Protein AF-A0AA35T9H1-F1 (afdb_monomer_lite)

Radius of gyration: 19.22 Å; chains: 1; bounding box: 51×30×56 Å

InterPro domains:
  IPR004808 AP endonuclease 1 [PTHR22748] (5-158)
  IPR036691 Endonuclease/exonuclease/phosphatase superfamily [G3DSA:3.60.10.10] (2-160)
  IPR036691 Endonuclease/exonuclease/phosphatase superfamily [SSF56219] (4-158)

Structure (mmCIF, N/CA/C/O backbone):
data_AF-A0AA35T9H1-F1
#
_entry.id   AF-A0AA35T9H1-F1
#
loop_
_atom_site.group_PDB
_atom_site.id
_atom_site.type_symbol
_atom_site.label_atom_id
_atom_site.label_alt_id
_atom_site.label_comp_id
_atom_site.label_asym_id
_atom_site.label_entity_id
_atom_site.label_seq_id
_atom_site.pdbx_PDB_ins_code
_atom_site.Cartn_x
_atom_site.Cartn_y
_atom_site.Cartn_z
_atom_site.occupancy
_atom_site.B_iso_or_equiv
_atom_site.auth_seq_id
_atom_site.auth_comp_id
_atom_site.auth_asym_id
_atom_site.auth_atom_id
_atom_site.pdbx_PDB_model_num
ATOM 1 N N . MET A 1 1 ? -17.025 11.613 -23.859 1.00 37.53 1 MET A N 1
ATOM 2 C CA . MET A 1 1 ? -15.976 10.574 -23.811 1.00 37.53 1 MET A CA 1
ATOM 3 C C . MET A 1 1 ? -15.426 10.586 -22.388 1.00 37.53 1 MET A C 1
ATOM 5 O O . MET A 1 1 ? -14.818 11.578 -22.019 1.00 37.53 1 MET A O 1
ATOM 9 N N . LEU A 1 2 ? -15.772 9.606 -21.542 1.00 38.75 2 LEU A N 1
ATOM 10 C CA . LEU A 1 2 ? -15.294 9.541 -20.150 1.00 38.75 2 LEU A CA 1
ATOM 11 C C . LEU A 1 2 ? -13.830 9.084 -20.163 1.00 38.75 2 LEU A C 1
ATOM 13 O O . LEU A 1 2 ? -13.561 7.889 -20.129 1.00 38.75 2 LEU A O 1
ATOM 17 N N . ALA A 1 3 ? -12.892 10.017 -20.285 1.00 42.31 3 ALA A N 1
ATOM 18 C CA . ALA A 1 3 ? -11.481 9.712 -20.091 1.00 42.31 3 ALA A CA 1
ATOM 19 C C . ALA A 1 3 ? -11.173 9.796 -18.587 1.00 42.31 3 ALA A C 1
ATOM 21 O O . ALA A 1 3 ? -10.919 10.876 -18.063 1.00 42.31 3 ALA A O 1
ATOM 22 N N . PHE A 1 4 ? -11.265 8.663 -17.887 1.00 52.50 4 PHE A N 1
ATOM 23 C CA . PHE A 1 4 ? -10.570 8.477 -16.615 1.00 52.50 4 PHE A CA 1
ATOM 24 C C . PHE A 1 4 ? -9.161 7.973 -16.932 1.00 52.50 4 PHE A C 1
ATOM 26 O O . PHE A 1 4 ? -8.999 6.846 -17.385 1.00 52.50 4 PHE A O 1
ATOM 33 N N . ASP A 1 5 ? -8.149 8.788 -16.683 1.00 68.62 5 ASP A N 1
ATOM 34 C CA . ASP A 1 5 ? -6.765 8.350 -16.494 1.00 68.62 5 ASP A CA 1
ATOM 35 C C . ASP A 1 5 ? -6.144 9.275 -15.419 1.00 68.62 5 ASP A C 1
ATOM 37 O O . ASP A 1 5 ? -6.761 10.258 -15.016 1.00 68.62 5 ASP A O 1
ATOM 41 N N . ARG A 1 6 ? -5.017 9.015 -14.758 1.00 65.12 6 ARG A N 1
ATOM 42 C CA . ARG A 1 6 ? -3.874 8.127 -14.971 1.00 65.12 6 ARG A CA 1
ATOM 43 C C . ARG A 1 6 ? -3.887 7.082 -13.863 1.00 65.12 6 ARG A C 1
ATOM 45 O O . ARG A 1 6 ? -3.781 7.428 -12.702 1.00 65.12 6 ARG A O 1
ATOM 52 N N . GLU A 1 7 ? -4.118 5.825 -14.214 1.00 74.75 7 GLU A N 1
ATOM 53 C CA . GLU A 1 7 ? -4.825 4.909 -13.315 1.00 74.75 7 GLU A CA 1
ATOM 54 C C . GLU A 1 7 ? -4.085 4.508 -12.032 1.00 74.75 7 GLU A C 1
ATOM 56 O O . GLU A 1 7 ? -3.171 3.690 -12.055 1.00 74.75 7 GLU A O 1
ATOM 61 N N . GLY A 1 8 ? -4.589 5.030 -10.913 1.00 84.19 8 GLY A N 1
ATOM 62 C CA . GLY A 1 8 ? -4.627 4.375 -9.611 1.00 84.19 8 GLY A CA 1
ATOM 63 C C . GLY A 1 8 ? -6.081 4.309 -9.135 1.00 84.19 8 GLY A C 1
ATOM 64 O O . GLY A 1 8 ? -6.902 5.141 -9.526 1.00 84.19 8 GLY A O 1
ATOM 65 N N . ARG A 1 9 ? -6.437 3.316 -8.320 1.00 92.88 9 ARG A N 1
ATOM 66 C CA . ARG A 1 9 ? -7.802 3.118 -7.806 1.00 92.88 9 ARG A CA 1
ATOM 67 C C . ARG A 1 9 ? -7.766 2.880 -6.307 1.00 92.88 9 ARG A C 1
ATOM 69 O O . ARG A 1 9 ? -6.852 2.236 -5.805 1.00 92.88 9 ARG A O 1
ATOM 76 N N . ALA A 1 10 ? -8.782 3.369 -5.611 1.00 95.12 10 ALA A N 1
ATOM 77 C CA . ALA A 1 10 ? -9.003 3.063 -4.209 1.00 95.12 10 ALA A CA 1
ATOM 78 C C . ALA A 1 10 ? -10.498 2.855 -3.961 1.00 95.12 10 ALA A C 1
ATOM 80 O O . ALA A 1 10 ? -11.321 3.671 -4.380 1.00 95.12 10 ALA A O 1
ATOM 81 N N . VAL A 1 11 ? -10.842 1.774 -3.267 1.00 97.38 11 VAL A N 1
ATOM 82 C CA . VAL A 1 11 ? -12.182 1.523 -2.733 1.00 97.38 11 VAL A CA 1
ATOM 83 C C . VAL A 1 11 ? -12.062 1.453 -1.221 1.00 97.38 11 VAL A C 1
ATOM 85 O O . VAL A 1 11 ? -11.294 0.654 -0.691 1.00 97.38 11 VAL A O 1
ATOM 88 N N . VAL A 1 12 ? -12.818 2.299 -0.527 1.00 97.50 12 VAL A N 1
ATOM 89 C CA . VAL A 1 12 ? -12.818 2.373 0.935 1.00 97.50 12 VAL A CA 1
ATOM 90 C C . VAL A 1 12 ? -14.132 1.809 1.445 1.00 97.50 12 VAL A C 1
ATOM 92 O O . VAL A 1 12 ? -15.201 2.271 1.048 1.00 97.50 12 VAL A O 1
ATOM 95 N N . THR A 1 13 ? -14.053 0.825 2.334 1.00 97.62 13 THR A N 1
ATOM 96 C CA . THR A 1 13 ? -15.221 0.245 3.004 1.00 97.62 13 THR A CA 1
ATOM 97 C C . THR A 1 13 ? -15.043 0.308 4.511 1.00 97.62 13 THR A C 1
ATOM 99 O O . THR A 1 13 ? -13.932 0.170 5.017 1.00 97.62 13 THR A O 1
ATOM 102 N N . GLU A 1 14 ? -16.136 0.547 5.225 1.00 97.06 14 GLU A N 1
ATOM 103 C CA . GLU A 1 14 ? -16.146 0.718 6.675 1.00 97.06 14 GLU A CA 1
ATOM 104 C C . GLU A 1 14 ? -17.026 -0.353 7.312 1.00 97.06 14 GLU A C 1
ATOM 106 O O . GLU A 1 14 ? -18.167 -0.558 6.896 1.00 97.06 14 GLU A O 1
ATOM 111 N N . HIS A 1 15 ? -16.487 -1.030 8.322 1.00 94.69 15 HIS A N 1
ATOM 112 C CA . HIS A 1 15 ? -17.091 -2.196 8.951 1.00 94.69 15 HIS A CA 1
ATOM 113 C C . HIS A 1 15 ? -17.126 -1.997 10.461 1.00 94.69 15 HIS A C 1
ATOM 115 O O . HIS A 1 15 ? -16.105 -1.709 11.085 1.00 94.69 15 HIS A O 1
ATOM 121 N N . LYS A 1 16 ? -18.304 -2.160 11.067 1.00 92.19 16 LYS A N 1
ATOM 122 C CA . LYS A 1 16 ? -18.445 -2.159 12.526 1.00 92.19 16 LYS A CA 1
ATOM 123 C C . LYS A 1 16 ? -18.188 -3.566 13.043 1.00 92.19 16 LYS A C 1
ATOM 125 O O . LYS A 1 16 ? -18.950 -4.484 12.746 1.00 92.19 16 LYS A O 1
ATOM 130 N N . CYS A 1 17 ? -17.135 -3.726 13.827 1.00 83.56 17 CYS A N 1
ATOM 131 C CA . CYS A 1 17 ? -16.781 -4.983 14.459 1.00 83.56 17 CYS A CA 1
ATOM 132 C C . CYS A 1 17 ? -17.235 -4.947 15.921 1.00 83.56 17 CYS A C 1
ATOM 134 O O . CYS A 1 17 ? -16.713 -4.185 16.736 1.00 83.56 17 CYS A O 1
ATOM 136 N N . GLY A 1 18 ? -18.224 -5.775 16.257 1.00 74.06 18 GLY A N 1
ATOM 137 C CA . GLY A 1 18 ? -18.542 -6.071 17.652 1.00 74.06 18 GLY A CA 1
ATOM 138 C C . GLY A 1 18 ? -17.509 -7.037 18.229 1.00 74.06 18 GLY A C 1
ATOM 139 O O . GLY A 1 18 ? -17.097 -7.979 17.549 1.00 74.06 18 GLY A O 1
ATOM 140 N N . VAL A 1 19 ? -17.098 -6.830 19.480 1.00 58.78 19 VAL A N 1
ATOM 141 C CA . VAL A 1 19 ? -16.348 -7.851 20.218 1.00 58.78 19 VAL A CA 1
ATOM 142 C C . VAL A 1 19 ? -17.331 -8.976 20.529 1.00 58.78 19 VAL A C 1
ATOM 144 O O . VAL A 1 19 ? -18.327 -8.773 21.223 1.00 58.78 19 VAL A O 1
ATOM 147 N N . ARG A 1 20 ? -17.100 -10.170 19.976 1.00 51.50 20 ARG A N 1
ATOM 148 C CA . ARG A 1 20 ? -17.900 -11.357 20.297 1.00 51.50 20 ARG A CA 1
ATOM 149 C C . ARG A 1 20 ? -17.480 -11.836 21.693 1.00 51.50 20 ARG A C 1
ATOM 151 O O . ARG A 1 20 ? -16.649 -12.728 21.805 1.00 51.50 20 ARG A O 1
ATOM 158 N N . GLY A 1 21 ? -17.992 -11.175 22.730 1.00 52.50 21 GLY A N 1
ATOM 159 C CA . GLY A 1 21 ? -17.625 -11.423 24.128 1.00 52.50 21 GLY A CA 1
ATOM 160 C C . GLY A 1 21 ? -18.477 -10.685 25.164 1.00 52.50 21 GLY A C 1
ATOM 161 O O . GLY A 1 21 ? -18.758 -11.266 26.203 1.00 52.50 21 GLY A O 1
ATOM 162 N N . ASP A 1 22 ? -18.992 -9.489 24.863 1.00 49.72 22 ASP A N 1
ATOM 163 C CA . ASP A 1 22 ? -19.727 -8.684 25.857 1.00 49.72 22 ASP A CA 1
ATOM 164 C C . ASP A 1 22 ? -21.247 -8.911 25.793 1.00 49.72 22 ASP A C 1
ATOM 166 O O . ASP A 1 22 ? -22.041 -7.972 25.764 1.00 49.72 22 ASP A O 1
ATOM 170 N N . VAL A 1 23 ? -21.677 -10.176 25.750 1.00 49.50 23 VAL A N 1
ATOM 171 C CA . VAL A 1 23 ? -23.036 -10.507 26.199 1.00 49.50 23 VAL A CA 1
ATOM 172 C C . VAL A 1 23 ? -22.930 -10.754 27.698 1.00 49.50 23 VAL A C 1
ATOM 174 O O . VAL A 1 23 ? -22.905 -11.896 28.148 1.00 49.50 23 VAL A O 1
ATOM 177 N N . GLU A 1 24 ? -22.812 -9.678 28.477 1.00 47.09 24 GLU A N 1
ATOM 178 C CA . GLU A 1 24 ? -23.203 -9.761 29.880 1.00 47.09 24 GLU A CA 1
ATOM 179 C C . GLU A 1 24 ? -24.712 -10.029 29.899 1.00 47.09 24 GLU A C 1
ATOM 181 O O . GLU A 1 24 ? -25.520 -9.231 29.409 1.00 47.09 24 GLU A O 1
ATOM 186 N N . GLU A 1 25 ? -25.099 -11.195 30.419 1.00 45.81 25 GLU A N 1
ATOM 187 C CA . GLU A 1 25 ? -26.482 -11.479 30.782 1.00 45.81 25 GLU A CA 1
ATOM 188 C C . GLU A 1 25 ? -26.932 -10.443 31.824 1.00 45.81 25 GLU A C 1
ATOM 190 O O . GLU A 1 25 ? -26.696 -10.590 33.018 1.00 45.81 25 GLU A O 1
ATOM 195 N N . GLY A 1 26 ? -27.581 -9.372 31.363 1.00 47.28 26 GLY A N 1
ATOM 196 C CA . GLY A 1 26 ? -28.279 -8.422 32.229 1.00 47.28 26 GLY A CA 1
ATOM 197 C C . GLY A 1 26 ? -27.620 -7.053 32.392 1.00 47.28 26 GLY A C 1
ATOM 198 O O . GLY A 1 26 ? -27.411 -6.599 33.510 1.00 47.28 26 GLY A O 1
ATOM 199 N N . GLY A 1 27 ? -27.395 -6.327 31.297 1.00 42.88 27 GLY A N 1
ATOM 200 C CA . GLY A 1 27 ? -27.094 -4.896 31.368 1.00 42.88 27 GLY A CA 1
ATOM 201 C C . GLY A 1 27 ? -27.041 -4.257 29.987 1.00 42.88 27 GLY A C 1
ATOM 202 O O . GLY A 1 27 ? -26.258 -4.672 29.146 1.00 42.88 27 GLY A O 1
ATOM 203 N N . GLY A 1 28 ? -27.879 -3.250 29.727 1.00 39.94 28 GLY A N 1
ATOM 204 C CA . GLY A 1 28 ? -27.973 -2.530 28.447 1.00 39.94 28 GLY A CA 1
ATOM 205 C C . GLY A 1 28 ? -26.774 -1.628 28.124 1.00 39.94 28 GLY A C 1
ATOM 206 O O . GLY A 1 28 ? -26.960 -0.448 27.836 1.00 39.94 28 GLY A O 1
ATOM 207 N N . GLY A 1 29 ? -25.554 -2.158 28.181 1.00 43.94 29 GLY A N 1
ATOM 208 C CA . GLY A 1 29 ? -24.344 -1.490 27.717 1.00 43.94 29 GLY A CA 1
ATOM 209 C C . GLY A 1 29 ? -24.062 -1.840 26.258 1.00 43.94 29 GLY A C 1
ATOM 210 O O . GLY A 1 29 ? -23.764 -2.984 25.937 1.00 43.94 29 GLY A O 1
ATOM 211 N N . MET A 1 30 ? -24.126 -0.856 25.358 1.00 48.97 30 MET A N 1
ATOM 212 C CA . MET A 1 30 ? -23.506 -0.963 24.033 1.00 48.97 30 MET A CA 1
ATOM 213 C C . MET A 1 30 ? -21.991 -1.116 24.230 1.00 48.97 30 MET A C 1
ATOM 215 O O . MET A 1 30 ? -21.285 -0.116 24.349 1.00 48.97 30 MET A O 1
ATOM 219 N N . GLY A 1 31 ? -21.498 -2.358 24.290 1.00 51.41 31 GLY A N 1
ATOM 220 C CA . GLY A 1 31 ? -20.069 -2.659 24.219 1.00 51.41 31 GLY A CA 1
ATOM 221 C C . GLY A 1 31 ? -19.462 -1.921 23.025 1.00 51.41 31 GLY A C 1
ATOM 222 O O . GLY A 1 31 ? -19.983 -2.002 21.908 1.00 51.41 31 GLY A O 1
ATOM 223 N N . GLY A 1 32 ? -18.433 -1.112 23.284 1.00 59.16 32 GLY A N 1
ATOM 224 C CA . GLY A 1 32 ? -17.854 -0.169 22.327 1.00 59.16 32 GLY A CA 1
ATOM 225 C C . GLY A 1 32 ? -17.260 -0.881 21.116 1.00 59.16 32 GLY A C 1
ATOM 226 O O . GLY A 1 32 ? -16.087 -1.242 21.115 1.00 59.16 32 GLY A O 1
ATOM 227 N N . GLY A 1 33 ? -18.075 -1.102 20.084 1.00 69.75 33 GLY A N 1
ATOM 228 C CA . GLY A 1 33 ? -17.632 -1.717 18.838 1.00 69.75 33 GLY A CA 1
ATOM 229 C C . GLY A 1 33 ? -16.510 -0.902 18.198 1.00 69.75 33 GLY A C 1
ATOM 230 O O . GLY A 1 33 ? -16.612 0.321 18.082 1.00 69.75 33 GLY A O 1
ATOM 231 N N . LYS A 1 34 ? -15.447 -1.580 17.761 1.00 85.44 34 LYS A N 1
ATOM 232 C CA . LYS A 1 34 ? -14.391 -0.953 16.964 1.00 85.44 34 LYS A CA 1
ATOM 233 C C . LYS A 1 34 ? -14.843 -0.845 15.513 1.00 85.44 34 LYS A C 1
ATOM 235 O O . LYS A 1 34 ? -15.509 -1.736 14.985 1.00 85.44 34 LYS A O 1
ATOM 240 N N . THR A 1 35 ? -14.444 0.231 14.852 1.00 94.62 35 THR A N 1
ATOM 241 C CA . THR A 1 35 ? -14.661 0.399 13.415 1.00 94.62 35 THR A CA 1
ATOM 242 C C . THR A 1 35 ? -13.375 0.063 12.678 1.00 94.62 35 THR A C 1
ATOM 244 O O . THR A 1 35 ? -12.333 0.653 12.957 1.00 94.62 35 THR A O 1
ATOM 247 N N . VAL A 1 36 ? -13.463 -0.861 11.724 1.00 95.88 36 VAL A N 1
ATOM 248 C CA . VAL A 1 36 ? -12.365 -1.243 10.835 1.00 95.88 36 VAL A CA 1
ATOM 249 C C . VAL A 1 36 ? -12.635 -0.672 9.450 1.00 95.88 36 VAL A C 1
ATOM 251 O O . VAL A 1 36 ? -13.722 -0.844 8.894 1.00 95.88 36 VAL A O 1
ATOM 254 N N . VAL A 1 37 ? -11.646 0.000 8.874 1.00 97.19 37 VAL A N 1
ATOM 255 C CA . VAL A 1 37 ? -11.697 0.528 7.512 1.00 97.19 37 VAL A CA 1
ATOM 256 C C . VAL A 1 37 ? -10.752 -0.266 6.632 1.00 97.19 37 VAL A C 1
ATOM 258 O O . VAL A 1 37 ? -9.556 -0.331 6.899 1.00 97.19 37 VAL A O 1
ATOM 261 N N . VAL A 1 38 ? -11.288 -0.834 5.554 1.00 97.88 38 VAL A N 1
ATOM 262 C CA . VAL A 1 38 ? -10.506 -1.543 4.541 1.00 97.88 38 VAL A CA 1
ATOM 263 C C . VAL A 1 38 ? -10.376 -0.651 3.315 1.00 97.88 38 VAL A C 1
ATOM 265 O O . VAL A 1 38 ? -11.377 -0.293 2.687 1.00 97.88 38 VAL A O 1
ATOM 268 N N . ILE A 1 39 ? -9.138 -0.302 2.979 1.00 97.94 39 ILE A N 1
ATOM 269 C CA . ILE A 1 39 ? -8.767 0.459 1.790 1.00 97.94 39 ILE A CA 1
ATOM 270 C C . ILE A 1 39 ? -8.165 -0.526 0.787 1.00 97.94 39 ILE A C 1
ATOM 272 O O . ILE A 1 39 ? -7.018 -0.943 0.927 1.00 97.94 39 ILE A O 1
ATOM 276 N N . ASN A 1 40 ? -8.946 -0.906 -0.223 1.00 98.19 40 ASN A N 1
ATOM 277 C CA . ASN A 1 40 ? -8.464 -1.720 -1.333 1.00 98.19 40 ASN A CA 1
ATOM 278 C C . ASN A 1 40 ? -7.883 -0.811 -2.417 1.00 98.19 40 ASN A C 1
ATOM 280 O O . ASN A 1 40 ? -8.611 0.023 -2.964 1.00 98.19 40 ASN A O 1
ATOM 284 N N . VAL A 1 41 ? -6.596 -0.960 -2.716 1.00 97.19 41 VAL A N 1
ATOM 285 C CA . VAL A 1 41 ? -5.865 -0.112 -3.655 1.00 97.19 41 VAL A CA 1
ATOM 286 C C . VAL A 1 41 ? -5.370 -0.876 -4.878 1.00 97.19 41 VAL A C 1
ATOM 288 O O . VAL A 1 41 ? -4.969 -2.033 -4.819 1.00 97.19 41 VAL A O 1
ATOM 291 N N . TYR A 1 42 ? -5.343 -0.168 -5.998 1.00 95.56 42 TYR A N 1
ATOM 292 C CA . TYR A 1 42 ? -4.528 -0.493 -7.158 1.00 95.56 42 TYR A CA 1
ATOM 293 C C . TYR A 1 42 ? -3.672 0.738 -7.436 1.00 95.56 42 TYR A C 1
ATOM 295 O O . TYR A 1 42 ? -4.160 1.732 -7.972 1.00 95.56 42 TYR A O 1
ATOM 303 N N . VAL A 1 43 ? -2.430 0.727 -6.963 1.00 94.00 43 VAL A N 1
ATOM 304 C CA . VAL A 1 43 ? -1.498 1.849 -7.098 1.00 94.00 43 VAL A CA 1
ATOM 305 C C . VAL A 1 43 ? -1.007 1.914 -8.547 1.00 94.00 43 VAL A C 1
ATOM 307 O O . VAL A 1 43 ? -0.765 0.866 -9.139 1.00 94.00 43 VAL A O 1
ATOM 310 N N . PRO A 1 44 ? -0.814 3.108 -9.130 1.00 91.88 44 PRO A N 1
ATOM 311 C CA . PRO A 1 44 ? -0.357 3.236 -10.508 1.00 91.88 44 PRO A CA 1
ATOM 312 C C . PRO A 1 44 ? 0.932 2.467 -10.792 1.00 91.88 44 PRO A C 1
ATOM 314 O O . PRO A 1 44 ? 1.930 2.599 -10.080 1.00 91.88 44 PRO A O 1
ATOM 317 N N . MET A 1 45 ? 0.932 1.712 -11.886 1.00 87.25 45 MET A N 1
ATOM 318 C CA . MET A 1 45 ? 2.150 1.124 -12.427 1.00 87.25 45 MET A CA 1
ATOM 319 C C . MET A 1 45 ? 2.968 2.197 -13.163 1.00 87.25 45 MET A C 1
ATOM 321 O O . MET A 1 45 ? 2.431 2.977 -13.964 1.00 87.25 45 MET A O 1
ATOM 325 N N . VAL A 1 46 ? 4.276 2.217 -12.897 1.00 83.69 46 VAL A N 1
ATOM 326 C CA . VAL A 1 46 ? 5.262 2.991 -13.658 1.00 83.69 46 VAL A CA 1
ATOM 327 C C . VAL A 1 46 ? 5.960 2.020 -14.597 1.00 83.69 46 VAL A C 1
ATOM 329 O O . VAL A 1 46 ? 6.620 1.087 -14.147 1.00 83.69 46 VAL A O 1
ATOM 332 N N . ASP A 1 47 ? 5.787 2.239 -15.896 1.00 74.44 47 ASP A N 1
ATOM 333 C CA . ASP A 1 47 ? 6.554 1.538 -16.918 1.00 74.44 47 ASP A CA 1
ATOM 334 C C . ASP A 1 47 ? 7.977 2.109 -16.928 1.00 74.44 47 ASP A C 1
ATOM 336 O O . ASP A 1 47 ? 8.167 3.302 -17.181 1.00 74.44 47 ASP A O 1
ATOM 340 N N . ARG A 1 48 ? 8.963 1.273 -16.590 1.00 66.12 48 ARG A N 1
ATOM 341 C CA . ARG A 1 48 ? 10.377 1.670 -16.528 1.00 66.12 48 ARG A CA 1
ATOM 342 C C . ARG A 1 48 ? 11.020 1.778 -17.910 1.00 66.12 48 ARG A C 1
ATOM 344 O O . ARG A 1 48 ? 11.981 2.528 -18.052 1.00 66.12 48 ARG A O 1
ATOM 351 N N . ASP A 1 49 ? 10.470 1.102 -18.913 1.00 62.09 49 ASP A N 1
ATOM 352 C CA . ASP A 1 49 ? 10.970 1.145 -20.289 1.00 62.09 49 ASP A CA 1
ATOM 353 C C . ASP A 1 49 ? 10.375 2.331 -21.066 1.00 62.09 49 ASP A C 1
ATOM 355 O O . ASP A 1 49 ? 10.912 2.765 -22.085 1.00 62.09 49 ASP A O 1
ATOM 359 N N . ASN A 1 50 ? 9.283 2.908 -20.554 1.00 60.16 50 ASN A N 1
ATOM 360 C CA . ASN A 1 50 ? 8.633 4.096 -21.099 1.00 60.16 50 ASN A CA 1
ATOM 361 C C . ASN A 1 50 ? 8.203 5.057 -19.981 1.00 60.16 50 ASN A C 1
ATOM 363 O O . ASN A 1 50 ? 7.014 5.352 -19.795 1.00 60.16 50 ASN A O 1
ATOM 367 N N . VAL A 1 51 ? 9.189 5.547 -19.220 1.00 61.38 51 VAL A N 1
ATOM 368 C CA . VAL A 1 51 ? 8.958 6.491 -18.121 1.00 61.38 51 VAL A CA 1
ATOM 369 C C . VAL A 1 51 ? 8.473 7.821 -18.687 1.00 61.38 51 VAL A C 1
ATOM 371 O O . VAL A 1 51 ? 9.243 8.720 -19.016 1.00 61.38 51 VAL A O 1
ATOM 374 N N . LYS A 1 52 ? 7.156 7.986 -18.747 1.00 65.06 52 LYS A N 1
ATOM 375 C CA . LYS A 1 52 ? 6.551 9.315 -18.774 1.00 65.06 52 LYS A CA 1
ATOM 376 C C . LYS A 1 52 ? 6.682 9.866 -17.356 1.00 65.06 52 LYS A C 1
ATOM 378 O O . LYS A 1 52 ? 6.031 9.336 -16.459 1.00 65.06 52 LYS A O 1
ATOM 383 N N . GLU A 1 53 ? 7.525 10.878 -17.148 1.00 63.72 53 GLU A N 1
ATOM 384 C CA . GLU A 1 53 ? 7.818 11.517 -15.844 1.00 63.72 53 GLU A CA 1
ATOM 385 C C . GLU A 1 53 ? 6.548 11.788 -15.010 1.00 63.72 53 GLU A C 1
ATOM 387 O O . GLU A 1 53 ? 6.470 11.518 -13.810 1.00 63.72 53 GLU A O 1
ATOM 392 N N . ASP A 1 54 ? 5.488 12.177 -15.706 1.00 79.12 54 ASP A N 1
ATOM 393 C CA . ASP A 1 54 ? 4.119 12.327 -15.232 1.00 79.12 54 ASP A CA 1
ATOM 394 C C . ASP A 1 54 ? 3.540 11.139 -14.430 1.00 79.12 54 ASP A C 1
ATOM 396 O O . ASP A 1 54 ? 2.721 11.342 -13.532 1.00 79.12 54 ASP A O 1
ATOM 400 N N . ARG A 1 55 ? 3.917 9.892 -14.741 1.00 84.12 55 ARG A N 1
ATOM 401 C CA . ARG A 1 55 ? 3.377 8.672 -14.108 1.00 84.12 55 ARG A CA 1
ATOM 402 C C . ARG A 1 55 ? 4.038 8.373 -12.773 1.00 84.12 55 ARG A C 1
ATOM 404 O O . ARG A 1 55 ? 3.333 8.019 -11.830 1.00 84.12 55 ARG A O 1
ATOM 411 N N . LEU A 1 56 ? 5.355 8.551 -12.680 1.00 86.88 56 LEU A N 1
ATOM 412 C CA . LEU A 1 56 ? 6.072 8.409 -11.415 1.00 86.88 56 LEU A CA 1
ATOM 413 C C . LEU A 1 56 ? 5.587 9.469 -10.425 1.00 86.88 56 LEU A C 1
ATOM 415 O O . LEU A 1 56 ? 5.197 9.133 -9.310 1.00 86.88 56 LEU A O 1
ATOM 419 N N . SER A 1 57 ? 5.503 10.725 -10.864 1.00 89.31 57 SER A N 1
ATOM 420 C CA . SER A 1 57 ? 4.963 11.824 -10.058 1.00 89.31 57 SER A CA 1
ATOM 421 C C . SER A 1 57 ? 3.542 11.534 -9.567 1.00 89.31 57 SER A C 1
ATOM 423 O O . SER A 1 57 ? 3.246 11.701 -8.383 1.00 89.31 57 SER A O 1
ATOM 425 N N . TYR A 1 58 ? 2.674 11.015 -10.442 1.00 90.56 58 TYR A N 1
ATOM 426 C CA . TYR A 1 58 ? 1.318 10.623 -10.063 1.00 90.56 58 TYR A CA 1
ATOM 427 C C . TYR A 1 58 ? 1.293 9.478 -9.035 1.00 90.56 58 TYR A C 1
ATOM 429 O O . TYR A 1 58 ? 0.548 9.545 -8.059 1.00 90.56 58 TYR A O 1
ATOM 437 N N . LYS A 1 59 ? 2.140 8.454 -9.191 1.00 92.19 59 LYS A N 1
ATOM 438 C CA . LYS A 1 59 ? 2.262 7.365 -8.212 1.00 92.19 59 LYS A CA 1
ATOM 439 C C . LYS A 1 59 ? 2.744 7.858 -6.847 1.00 92.19 59 LYS A C 1
ATOM 441 O O . LYS A 1 59 ? 2.196 7.463 -5.821 1.00 92.19 59 LYS A O 1
ATOM 446 N N . MET A 1 60 ? 3.741 8.740 -6.823 1.00 92.31 60 MET A N 1
ATOM 447 C CA . MET A 1 60 ? 4.255 9.314 -5.577 1.00 92.31 60 MET A CA 1
ATOM 448 C C . MET A 1 60 ? 3.188 10.146 -4.860 1.00 92.31 60 MET A C 1
ATOM 450 O O . MET A 1 60 ? 3.047 10.042 -3.640 1.00 92.31 60 MET A O 1
ATOM 454 N N . LEU A 1 61 ? 2.386 10.909 -5.613 1.00 92.88 61 LEU A N 1
ATOM 455 C CA . LEU A 1 61 ? 1.224 11.612 -5.074 1.00 92.88 61 LEU A CA 1
ATOM 456 C C . LEU A 1 61 ? 0.183 10.631 -4.515 1.00 92.88 61 LEU A C 1
ATOM 458 O O . LEU A 1 61 ? -0.324 10.851 -3.417 1.00 92.88 61 LEU A O 1
ATOM 462 N N . PHE A 1 62 ? -0.090 9.529 -5.221 1.00 94.06 62 PHE A N 1
ATOM 463 C CA . PHE A 1 62 ? -1.006 8.487 -4.755 1.00 94.06 62 PHE A CA 1
ATOM 464 C C . PHE A 1 62 ? -0.564 7.911 -3.402 1.00 94.06 62 PHE A C 1
ATOM 466 O O . PHE A 1 62 ? -1.378 7.820 -2.485 1.00 94.06 62 PHE A O 1
ATOM 473 N N . TYR A 1 63 ? 0.725 7.590 -3.234 1.00 93.69 63 TYR A N 1
ATOM 474 C CA . TYR A 1 63 ? 1.257 7.149 -1.940 1.00 93.69 63 TYR A CA 1
ATOM 475 C C . TYR A 1 63 ? 1.095 8.198 -0.840 1.00 93.69 63 TYR A C 1
ATOM 477 O O . TYR A 1 63 ? 0.777 7.838 0.290 1.00 93.69 63 TYR A O 1
ATOM 485 N N . SER A 1 64 ? 1.306 9.483 -1.147 1.00 93.12 64 SER A N 1
ATOM 486 C CA . SER A 1 64 ? 1.106 10.556 -0.166 1.00 93.12 64 SER A CA 1
ATOM 487 C C . SER A 1 64 ? -0.343 10.621 0.301 1.00 93.12 64 SER A C 1
ATOM 489 O O . SER A 1 64 ? -0.600 10.552 1.497 1.00 93.12 64 SER A O 1
ATOM 491 N N . VAL A 1 65 ? -1.288 10.659 -0.640 1.00 94.06 65 VAL A N 1
ATOM 492 C CA . VAL A 1 65 ? -2.721 10.733 -0.328 1.00 94.06 65 VAL A CA 1
ATOM 493 C C . VAL A 1 65 ? -3.193 9.490 0.428 1.00 94.06 65 VAL A C 1
ATOM 495 O O . VAL A 1 65 ? -3.999 9.603 1.350 1.00 94.06 65 VAL A O 1
ATOM 498 N N . LEU A 1 66 ? -2.688 8.305 0.071 1.00 94.75 66 LEU A N 1
ATOM 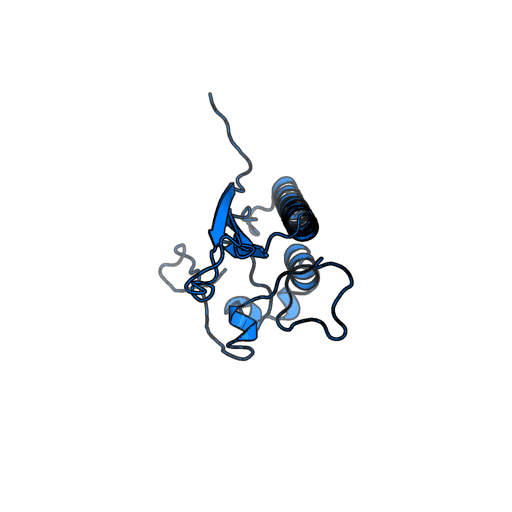499 C CA . LEU A 1 66 ? -2.989 7.066 0.786 1.00 94.75 66 LEU A CA 1
ATOM 500 C C . LEU A 1 66 ? -2.515 7.133 2.244 1.00 94.75 66 LEU A C 1
ATOM 502 O O . LEU A 1 66 ? -3.289 6.808 3.144 1.00 94.75 66 LEU A O 1
ATOM 506 N N . GLN A 1 67 ? -1.281 7.583 2.480 1.00 93.56 67 GLN A N 1
ATOM 507 C CA . GLN A 1 67 ? -0.722 7.734 3.824 1.00 93.56 67 GLN A CA 1
ATOM 508 C C . GLN A 1 67 ? -1.511 8.750 4.655 1.00 93.56 67 GLN A C 1
ATOM 510 O O . GLN A 1 67 ? -1.915 8.436 5.774 1.00 93.56 67 GLN A O 1
ATOM 515 N N . ASP A 1 68 ? -1.807 9.922 4.089 1.00 93.06 68 ASP A N 1
ATOM 516 C CA . ASP A 1 68 ? -2.591 10.965 4.758 1.00 93.06 68 ASP A CA 1
ATOM 517 C C . ASP A 1 68 ? -3.999 10.463 5.108 1.00 93.06 68 ASP A C 1
ATOM 519 O O .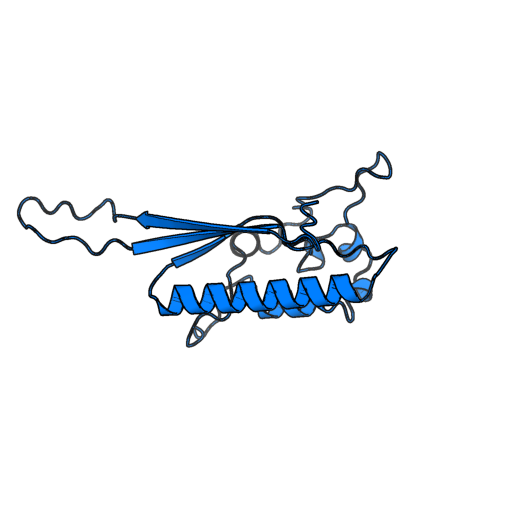 ASP A 1 68 ? -4.529 10.739 6.187 1.00 93.06 68 ASP A O 1
ATOM 523 N N . ARG A 1 69 ? -4.607 9.667 4.217 1.00 95.00 69 ARG A N 1
ATOM 524 C CA . ARG A 1 69 ? -5.918 9.061 4.460 1.00 95.00 69 ARG A CA 1
ATOM 525 C C . ARG A 1 69 ? -5.881 8.037 5.590 1.00 95.00 69 ARG A C 1
ATOM 527 O O . ARG A 1 69 ? -6.821 8.021 6.381 1.00 95.00 69 ARG A O 1
ATOM 534 N N . CYS A 1 70 ? -4.844 7.203 5.663 1.00 94.50 70 CYS A N 1
ATOM 535 C CA . CYS A 1 70 ? -4.675 6.250 6.763 1.00 94.50 70 CYS A CA 1
ATOM 536 C C . CYS A 1 70 ? -4.560 6.997 8.096 1.00 94.50 70 CYS A C 1
ATOM 538 O O . CYS A 1 70 ? -5.385 6.776 8.981 1.00 94.50 70 CYS A O 1
ATOM 540 N N . ALA A 1 71 ? -3.658 7.979 8.174 1.00 92.50 71 ALA A N 1
ATOM 541 C CA . ALA A 1 71 ? -3.452 8.777 9.380 1.00 92.50 71 ALA A CA 1
ATOM 542 C C . ALA A 1 71 ? -4.734 9.500 9.834 1.00 92.50 71 ALA A C 1
ATOM 544 O O . ALA A 1 71 ? -5.054 9.525 11.021 1.00 92.50 71 ALA A O 1
ATOM 545 N N . ALA A 1 72 ? -5.512 10.058 8.900 1.00 93.56 72 ALA A N 1
ATOM 546 C CA . ALA A 1 72 ? -6.776 10.723 9.221 1.00 93.56 72 ALA A CA 1
ATOM 547 C C . ALA A 1 72 ? -7.842 9.758 9.777 1.00 93.56 72 ALA A C 1
ATOM 549 O O . ALA A 1 72 ? -8.635 10.138 10.639 1.00 93.56 72 ALA A O 1
ATOM 550 N N . LEU A 1 73 ? -7.891 8.517 9.284 1.00 93.69 73 LEU A N 1
ATOM 551 C CA . LEU A 1 73 ? -8.823 7.498 9.775 1.00 93.69 73 LEU A CA 1
ATOM 552 C C . LEU A 1 73 ? -8.416 6.981 11.159 1.00 93.69 73 LEU A C 1
ATOM 554 O O . LEU A 1 73 ? -9.280 6.813 12.018 1.00 93.69 73 LEU A O 1
ATOM 558 N N . GLU A 1 74 ? -7.121 6.800 11.396 1.00 91.38 74 GLU A N 1
ATOM 559 C CA . GLU A 1 74 ? -6.587 6.409 12.704 1.00 91.38 74 GLU A CA 1
ATOM 560 C C . GLU A 1 74 ? -6.811 7.495 13.758 1.00 91.38 74 GLU A C 1
ATOM 562 O O . GLU A 1 74 ? -7.277 7.200 14.857 1.00 91.38 74 GLU A O 1
ATOM 567 N N . GLN A 1 75 ? -6.593 8.770 13.413 1.00 91.50 75 GLN A N 1
ATOM 568 C CA . GLN A 1 75 ? -6.935 9.910 14.279 1.00 91.50 75 GLN A CA 1
ATOM 569 C C . GLN A 1 75 ? -8.433 9.969 14.609 1.00 91.50 75 GLN A C 1
ATOM 571 O O . GLN A 1 75 ? -8.816 10.464 15.668 1.00 91.50 75 GLN A O 1
ATOM 576 N N . ALA A 1 76 ? -9.287 9.434 13.733 1.00 92.19 76 ALA A N 1
ATOM 577 C CA . ALA A 1 76 ? -10.718 9.280 13.981 1.00 92.19 76 ALA A CA 1
ATOM 578 C C . ALA A 1 76 ? -11.066 8.035 14.830 1.00 92.19 76 ALA A C 1
ATOM 580 O O . ALA A 1 76 ? -12.243 7.692 14.950 1.00 92.19 76 ALA A O 1
ATOM 581 N N . GLY A 1 77 ? -10.070 7.350 15.404 1.00 90.88 77 GLY A N 1
ATOM 582 C CA . GLY A 1 77 ? -10.243 6.172 16.254 1.00 90.88 77 GLY A CA 1
ATOM 583 C C . GLY A 1 77 ? -10.607 4.896 15.491 1.00 90.88 77 GLY A C 1
ATOM 584 O O . GLY A 1 77 ? -11.178 3.978 16.082 1.00 90.88 77 GLY A O 1
ATOM 585 N N . LYS A 1 78 ? -10.338 4.843 14.180 1.00 92.19 78 LYS A N 1
ATOM 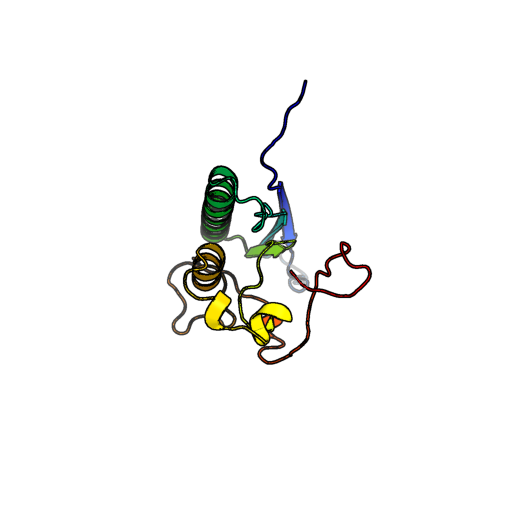586 C CA . LYS A 1 78 ? -10.611 3.672 13.337 1.00 92.19 78 LYS A CA 1
ATOM 587 C C . LYS A 1 78 ? -9.347 2.843 13.151 1.00 92.19 78 LYS A C 1
ATOM 589 O O . LYS A 1 78 ? -8.262 3.387 12.993 1.00 92.19 78 LYS A O 1
ATOM 594 N N . GLU A 1 79 ? -9.511 1.529 13.100 1.00 92.69 79 GLU A N 1
ATOM 595 C CA . GLU A 1 79 ? -8.445 0.611 12.696 1.00 92.69 79 GLU A CA 1
ATOM 596 C C . GLU A 1 79 ? -8.390 0.580 11.163 1.00 92.69 79 GLU A C 1
ATOM 598 O O . GLU A 1 79 ? -9.433 0.446 10.515 1.00 92.69 79 GLU A O 1
ATOM 603 N N . VAL A 1 80 ? -7.206 0.706 10.564 1.00 94.75 80 VAL A N 1
ATOM 604 C CA . VAL A 1 80 ? -7.052 0.795 9.104 1.00 94.75 80 VAL A CA 1
ATOM 605 C C . VAL A 1 80 ? -6.315 -0.424 8.568 1.00 94.75 80 VAL A C 1
ATOM 607 O O . VAL A 1 80 ? -5.247 -0.790 9.046 1.00 94.75 80 VAL A O 1
ATOM 610 N N . ILE A 1 81 ? -6.873 -1.033 7.525 1.00 96.44 81 ILE A N 1
ATOM 611 C CA . ILE A 1 81 ? -6.244 -2.111 6.769 1.00 96.44 81 ILE A CA 1
ATOM 612 C C . ILE A 1 81 ? -6.132 -1.657 5.318 1.00 96.44 81 ILE A C 1
ATOM 614 O O . ILE A 1 81 ? -7.135 -1.337 4.678 1.00 96.44 81 ILE A O 1
ATOM 618 N N . VAL A 1 82 ? -4.915 -1.667 4.783 1.00 97.69 82 VAL A N 1
ATOM 619 C CA . VAL A 1 82 ? -4.668 -1.455 3.354 1.00 97.69 82 VAL A CA 1
ATOM 620 C C . VAL A 1 82 ? -4.404 -2.803 2.699 1.00 97.69 82 VAL A C 1
ATOM 622 O O . VAL A 1 82 ? -3.562 -3.568 3.160 1.00 97.69 82 VAL A O 1
ATOM 625 N N . VAL A 1 83 ? -5.131 -3.090 1.624 1.00 97.81 83 VAL A N 1
ATOM 626 C CA . VAL A 1 83 ? -4.965 -4.300 0.809 1.00 97.81 83 VAL A CA 1
ATOM 627 C C . VAL A 1 83 ? -4.900 -3.934 -0.664 1.00 97.81 83 VAL A C 1
ATOM 629 O O . VAL A 1 83 ? -5.379 -2.876 -1.061 1.00 97.81 83 VAL A O 1
ATOM 632 N N . GLY A 1 84 ? -4.356 -4.830 -1.479 1.00 96.62 84 GLY A N 1
ATOM 633 C CA . GLY A 1 84 ? -4.327 -4.686 -2.930 1.00 96.62 84 GLY A CA 1
ATOM 634 C C . GLY A 1 84 ? -2.911 -4.574 -3.476 1.00 96.62 84 GLY A C 1
ATOM 635 O O . GLY A 1 84 ? -1.957 -5.046 -2.860 1.00 96.62 84 GLY A O 1
ATOM 636 N N . ASP A 1 85 ? -2.788 -3.989 -4.660 1.00 96.25 85 ASP A N 1
ATOM 637 C CA . ASP A 1 85 ? -1.544 -3.964 -5.423 1.00 96.25 85 ASP A CA 1
ATOM 638 C C . ASP A 1 85 ? -0.853 -2.603 -5.282 1.00 96.25 85 ASP A C 1
ATOM 640 O O . ASP A 1 85 ? -1.348 -1.583 -5.768 1.00 96.25 85 ASP A O 1
ATOM 644 N N . LEU A 1 86 ? 0.302 -2.587 -4.609 1.00 94.69 86 LEU A N 1
ATOM 645 C CA . LEU A 1 86 ? 1.137 -1.392 -4.464 1.00 94.69 86 LEU A CA 1
ATOM 646 C C . LEU A 1 86 ? 2.028 -1.133 -5.691 1.00 94.69 86 LEU A C 1
ATOM 648 O O . LEU A 1 86 ? 2.646 -0.074 -5.791 1.00 94.69 86 LEU A O 1
ATOM 652 N N . ASN A 1 87 ? 2.101 -2.071 -6.639 1.00 92.69 87 ASN A N 1
ATOM 653 C CA . ASN A 1 87 ? 2.944 -1.994 -7.829 1.00 92.69 87 ASN A CA 1
ATOM 654 C C . ASN A 1 87 ? 4.422 -1.700 -7.507 1.00 92.69 87 ASN A C 1
ATOM 656 O O . ASN A 1 87 ? 5.099 -0.980 -8.242 1.00 92.69 87 ASN A O 1
ATOM 660 N N . CYS A 1 88 ? 4.931 -2.168 -6.365 1.00 90.69 88 CYS A N 1
ATOM 661 C CA . CYS A 1 88 ? 6.321 -1.966 -5.965 1.00 90.69 88 CYS A CA 1
ATOM 662 C C . CYS A 1 88 ? 6.744 -3.006 -4.922 1.00 90.69 88 CYS A C 1
ATOM 664 O O . CYS A 1 88 ? 6.126 -3.115 -3.865 1.00 90.69 88 CYS A O 1
ATOM 666 N N . ALA A 1 89 ? 7.828 -3.732 -5.198 1.00 90.75 89 ALA A N 1
ATOM 667 C CA . ALA A 1 89 ? 8.497 -4.575 -4.212 1.00 90.75 89 ALA A CA 1
ATOM 668 C C . ALA A 1 89 ? 9.282 -3.702 -3.218 1.00 90.75 89 ALA A C 1
ATOM 670 O O . ALA A 1 89 ? 10.133 -2.907 -3.639 1.00 90.75 89 ALA A O 1
ATOM 671 N N . ARG A 1 90 ? 9.045 -3.860 -1.910 1.00 91.12 90 ARG A N 1
ATOM 672 C CA . ARG A 1 90 ? 9.622 -3.001 -0.859 1.00 91.12 90 ARG A CA 1
ATOM 673 C C . ARG A 1 90 ? 11.077 -3.343 -0.519 1.00 91.12 90 ARG A C 1
ATOM 675 O O . ARG A 1 90 ? 11.892 -2.423 -0.440 1.00 91.12 90 ARG A O 1
ATOM 682 N N . ASP A 1 91 ? 11.426 -4.623 -0.379 1.00 89.38 91 ASP A N 1
ATOM 683 C CA . ASP A 1 91 ? 12.788 -5.089 -0.079 1.00 89.38 91 ASP A CA 1
ATOM 684 C C . ASP A 1 91 ? 13.340 -6.067 -1.112 1.00 89.38 91 ASP A C 1
ATOM 686 O O . ASP A 1 91 ? 12.624 -6.563 -1.975 1.00 89.38 91 ASP A O 1
ATOM 690 N N . ALA A 1 92 ? 14.667 -6.246 -1.141 1.00 89.94 92 ALA A N 1
ATOM 691 C CA . ALA A 1 92 ? 15.323 -7.025 -2.197 1.00 89.94 92 ALA A CA 1
ATOM 692 C C . ALA A 1 92 ? 14.775 -8.458 -2.276 1.00 89.94 92 ALA A C 1
ATOM 694 O O . ALA A 1 92 ? 14.513 -8.950 -3.363 1.00 89.94 92 ALA A O 1
ATOM 695 N N . ILE A 1 93 ? 14.498 -9.050 -1.112 1.00 91.12 93 ILE A N 1
ATOM 696 C CA . ILE A 1 93 ? 13.878 -10.369 -0.947 1.00 91.12 93 ILE A CA 1
ATOM 697 C C . ILE A 1 93 ? 12.472 -10.484 -1.575 1.00 91.12 93 ILE A C 1
ATOM 699 O O . ILE A 1 93 ? 12.010 -11.588 -1.847 1.00 91.12 93 ILE A O 1
ATOM 703 N N . ASP A 1 94 ? 11.794 -9.361 -1.837 1.00 91.94 94 ASP A N 1
ATOM 704 C CA . ASP A 1 94 ? 10.444 -9.323 -2.416 1.00 91.94 94 ASP A CA 1
ATOM 705 C C . ASP A 1 94 ? 10.437 -9.311 -3.955 1.00 91.94 94 ASP A C 1
ATOM 707 O O . ASP A 1 94 ? 9.370 -9.270 -4.563 1.00 91.94 94 ASP A O 1
ATOM 711 N N . SER A 1 95 ? 11.599 -9.322 -4.616 1.00 88.12 95 SER A N 1
ATOM 712 C CA . SER A 1 95 ? 11.684 -9.363 -6.080 1.00 88.12 95 SER A CA 1
ATOM 713 C C . SER A 1 95 ? 12.850 -10.232 -6.530 1.00 88.12 95 SER A C 1
ATOM 715 O O . SER A 1 95 ? 14.003 -9.948 -6.218 1.00 88.12 95 SER A O 1
ATOM 717 N N . ALA A 1 96 ? 12.542 -11.269 -7.314 1.00 83.44 96 ALA A N 1
ATOM 718 C CA . ALA A 1 96 ? 13.544 -12.200 -7.838 1.00 83.44 96 ALA A CA 1
ATOM 719 C C . ALA A 1 96 ? 14.654 -11.482 -8.622 1.00 83.44 96 ALA A C 1
ATOM 721 O O . ALA A 1 96 ? 15.826 -11.792 -8.468 1.00 83.44 96 ALA A O 1
ATOM 722 N N . TYR A 1 97 ? 14.297 -10.472 -9.419 1.00 75.19 97 TYR A N 1
ATOM 723 C CA . TYR A 1 97 ? 15.258 -9.729 -10.234 1.00 75.19 97 TYR A CA 1
ATOM 724 C C . TYR A 1 97 ? 16.169 -8.814 -9.401 1.00 75.19 97 TYR A C 1
ATOM 726 O O . TYR A 1 97 ? 17.369 -8.685 -9.651 1.00 75.19 97 TYR A O 1
ATOM 734 N N . ILE A 1 98 ? 15.592 -8.174 -8.386 1.00 76.44 98 ILE A N 1
ATOM 735 C CA . ILE A 1 98 ? 16.304 -7.246 -7.506 1.00 76.44 98 ILE A CA 1
ATOM 736 C C . ILE A 1 98 ? 17.224 -7.993 -6.545 1.00 76.44 98 ILE A C 1
ATOM 738 O O . ILE A 1 98 ? 18.306 -7.495 -6.238 1.00 76.44 98 ILE A O 1
ATOM 742 N N . GLN A 1 99 ? 16.796 -9.155 -6.052 1.00 74.00 99 GLN A N 1
ATOM 743 C CA . GLN A 1 99 ? 17.603 -9.992 -5.173 1.00 74.00 99 GLN A CA 1
ATOM 744 C C . GLN A 1 99 ? 18.953 -10.326 -5.820 1.00 74.00 99 GLN A C 1
ATOM 746 O O . GLN A 1 99 ? 19.985 -10.226 -5.157 1.00 74.00 99 GLN A O 1
ATOM 751 N N . ASP A 1 100 ? 18.946 -10.600 -7.126 1.00 71.75 100 ASP A N 1
ATOM 752 C CA . ASP A 1 100 ? 20.152 -10.886 -7.906 1.00 71.75 100 ASP A CA 1
ATOM 753 C C . ASP A 1 100 ? 20.905 -9.618 -8.352 1.00 71.75 100 ASP A C 1
ATOM 755 O O . ASP A 1 100 ? 22.082 -9.684 -8.707 1.00 71.75 100 ASP A O 1
ATOM 759 N N . THR A 1 101 ? 20.264 -8.441 -8.287 1.00 73.06 101 THR A N 1
ATOM 760 C CA . THR A 1 101 ? 20.864 -7.156 -8.693 1.00 73.06 101 THR A CA 1
ATOM 761 C C . THR A 1 101 ? 20.571 -6.009 -7.701 1.00 73.06 101 THR A C 1
ATOM 763 O O . THR A 1 101 ? 19.898 -5.031 -8.046 1.00 73.06 101 THR A O 1
ATOM 766 N N . PRO A 1 102 ? 21.093 -6.050 -6.456 1.00 69.44 102 PRO A N 1
ATOM 767 C CA . PRO A 1 102 ? 20.685 -5.122 -5.391 1.00 69.44 102 PRO A CA 1
ATOM 768 C C . PRO A 1 102 ? 21.023 -3.651 -5.663 1.00 69.44 102 PRO A C 1
ATOM 770 O O . PRO A 1 102 ? 20.387 -2.753 -5.113 1.00 69.44 102 PRO A O 1
ATOM 773 N N . THR A 1 103 ? 22.005 -3.376 -6.523 1.00 72.81 103 THR A N 1
ATOM 774 C CA . THR A 1 103 ? 22.376 -2.015 -6.944 1.00 72.81 103 THR A CA 1
ATOM 775 C C . THR A 1 103 ? 21.243 -1.293 -7.671 1.00 72.81 103 THR A C 1
ATOM 777 O O . THR A 1 103 ? 21.161 -0.070 -7.590 1.00 72.81 103 THR A O 1
ATOM 780 N N . LEU A 1 104 ? 20.313 -2.026 -8.296 1.00 69.19 104 LEU A N 1
ATOM 781 C CA . LEU A 1 104 ? 19.124 -1.458 -8.944 1.00 69.19 104 LEU A CA 1
ATOM 782 C C . LEU A 1 104 ? 18.167 -0.778 -7.960 1.00 69.19 104 LEU A C 1
ATOM 784 O O . LEU A 1 104 ? 17.258 -0.060 -8.373 1.00 69.19 104 LEU A O 1
ATOM 788 N N . LEU A 1 105 ? 18.363 -0.991 -6.660 1.00 66.94 105 LEU A N 1
ATOM 789 C CA . LEU A 1 105 ? 17.596 -0.337 -5.607 1.00 66.94 105 LEU A CA 1
ATOM 790 C C . LEU A 1 105 ? 18.040 1.080 -5.324 1.00 66.94 105 LEU A C 1
ATOM 792 O O . LEU A 1 105 ? 17.257 1.868 -4.790 1.00 66.94 105 LEU A O 1
ATOM 796 N N . GLN A 1 106 ? 19.290 1.398 -5.642 1.00 70.56 106 GLN A N 1
ATOM 797 C CA . GLN A 1 106 ? 19.866 2.667 -5.263 1.00 70.56 106 GLN A CA 1
ATOM 798 C C . GLN A 1 106 ? 19.143 3.799 -5.997 1.00 70.56 106 GLN A C 1
ATOM 800 O O . GLN A 1 106 ? 19.098 3.844 -7.223 1.00 70.56 106 GLN A O 1
ATOM 805 N N . GLY A 1 107 ? 18.548 4.711 -5.227 1.00 75.25 107 GLY A N 1
ATOM 806 C CA . GLY A 1 107 ? 17.846 5.868 -5.775 1.00 75.25 107 GLY A CA 1
ATOM 807 C C . GLY A 1 107 ? 16.439 5.592 -6.314 1.00 75.25 107 GLY A C 1
ATOM 808 O O . GLY A 1 107 ? 15.895 6.480 -6.957 1.00 75.25 107 GLY A O 1
ATOM 809 N N . CYS A 1 108 ? 15.828 4.427 -6.048 1.00 85.19 108 CYS A N 1
ATOM 810 C CA . CYS A 1 108 ? 14.428 4.143 -6.405 1.00 85.19 108 CYS A CA 1
ATOM 811 C C . CYS A 1 108 ? 13.440 4.914 -5.494 1.00 85.19 108 CYS A C 1
ATOM 813 O O . CYS A 1 108 ? 13.193 4.470 -4.366 1.00 85.19 108 CYS A O 1
ATOM 815 N N . PRO A 1 109 ? 12.804 6.017 -5.946 1.00 88.94 109 PRO A N 1
ATOM 816 C CA . PRO A 1 109 ? 12.047 6.905 -5.055 1.00 88.94 109 PRO A CA 1
ATOM 817 C C . PRO A 1 109 ? 10.805 6.245 -4.448 1.00 88.94 109 PRO A C 1
ATOM 819 O O . PRO A 1 109 ? 10.471 6.479 -3.289 1.00 88.94 109 PRO A O 1
ATOM 822 N N . GLU A 1 110 ? 10.138 5.384 -5.218 1.00 89.00 110 GLU A N 1
ATOM 823 C CA . GLU A 1 110 ? 8.942 4.646 -4.793 1.00 89.00 110 GLU A CA 1
ATOM 824 C C . GLU A 1 110 ? 9.241 3.740 -3.600 1.00 89.00 110 GLU A C 1
ATOM 826 O O . GLU A 1 110 ? 8.474 3.678 -2.642 1.00 89.00 110 GLU A O 1
ATOM 831 N N . ARG A 1 111 ? 10.391 3.065 -3.641 1.00 88.94 111 ARG A N 1
ATOM 832 C CA . ARG A 1 111 ? 10.798 2.116 -2.611 1.00 88.94 111 ARG A CA 1
ATOM 833 C C . ARG A 1 111 ? 11.234 2.830 -1.341 1.00 88.94 111 ARG A C 1
ATOM 835 O O . ARG A 1 111 ? 10.813 2.454 -0.251 1.00 88.94 111 ARG A O 1
ATOM 842 N N . GLU A 1 112 ? 12.012 3.900 -1.485 1.00 90.12 112 GLU A N 1
ATOM 843 C CA . GLU A 1 112 ? 12.376 4.773 -0.366 1.00 90.12 112 GLU A CA 1
ATOM 844 C C . GLU A 1 112 ? 11.137 5.382 0.303 1.00 90.12 112 GLU A C 1
ATOM 846 O O . GLU A 1 112 ? 11.091 5.536 1.524 1.00 90.12 112 GLU A O 1
ATOM 851 N N . ARG A 1 113 ? 10.091 5.689 -0.475 1.00 90.06 113 ARG A N 1
ATOM 852 C CA . ARG A 1 113 ? 8.801 6.126 0.068 1.00 90.06 113 ARG A CA 1
ATOM 853 C C . ARG A 1 113 ? 8.078 4.998 0.798 1.00 90.06 113 ARG A C 1
ATOM 855 O O . ARG A 1 113 ? 7.635 5.228 1.921 1.00 90.06 113 ARG A O 1
ATOM 862 N N . LEU A 1 114 ? 7.994 3.800 0.213 1.00 90.75 114 LEU A N 1
ATOM 863 C CA . LEU A 1 114 ? 7.356 2.650 0.858 1.00 90.75 114 LEU A CA 1
ATOM 864 C C . LEU A 1 114 ? 8.044 2.256 2.163 1.00 90.75 114 LEU A C 1
ATOM 866 O O . LEU A 1 114 ? 7.348 2.008 3.134 1.00 90.75 114 LEU A O 1
ATOM 870 N N . LYS A 1 115 ? 9.376 2.273 2.247 1.00 90.19 115 LYS A N 1
ATOM 871 C CA . LYS A 1 115 ? 10.103 1.962 3.493 1.00 90.19 115 LYS A CA 1
ATOM 872 C C . LYS A 1 115 ? 9.799 2.924 4.642 1.00 90.19 115 LYS A C 1
ATOM 874 O O . LYS A 1 115 ? 9.830 2.524 5.799 1.00 90.19 115 LYS A O 1
ATOM 879 N N . LYS A 1 116 ? 9.499 4.189 4.332 1.00 88.62 116 LYS A N 1
ATOM 880 C CA . LYS A 1 116 ? 9.092 5.191 5.333 1.00 88.62 116 LYS A CA 1
ATOM 881 C C . LYS A 1 116 ? 7.636 5.040 5.759 1.00 88.62 116 LYS A C 1
ATOM 883 O O . LYS A 1 116 ? 7.280 5.509 6.831 1.00 88.62 116 LYS A O 1
ATOM 888 N N . PHE A 1 117 ? 6.806 4.452 4.900 1.00 89.12 117 PHE A N 1
ATOM 889 C CA . PHE A 1 117 ? 5.370 4.304 5.110 1.00 89.12 117 PHE A CA 1
ATOM 890 C C . PHE A 1 117 ? 4.977 2.907 5.612 1.00 89.12 117 PHE A C 1
ATOM 892 O O . PHE A 1 117 ? 3.951 2.774 6.260 1.00 89.12 117 PHE A O 1
ATOM 899 N N . ILE A 1 118 ? 5.770 1.869 5.341 1.00 92.81 118 ILE A N 1
ATOM 900 C CA . ILE A 1 118 ? 5.453 0.467 5.626 1.00 92.81 118 ILE A CA 1
ATOM 901 C C . ILE A 1 118 ? 6.633 -0.201 6.337 1.00 92.81 118 ILE A C 1
ATOM 903 O O . ILE A 1 118 ? 7.708 -0.402 5.760 1.00 92.81 118 ILE A O 1
ATOM 907 N N . VAL A 1 119 ? 6.410 -0.604 7.585 1.00 92.88 119 VAL A N 1
ATOM 908 C CA . VAL A 1 119 ? 7.403 -1.235 8.463 1.00 92.88 119 VAL A CA 1
ATOM 909 C C . VAL A 1 119 ? 7.125 -2.730 8.621 1.00 92.88 119 VAL A C 1
ATOM 911 O O . VAL A 1 119 ? 5.985 -3.162 8.516 1.00 92.88 119 VAL A O 1
ATOM 914 N N . SER A 1 120 ? 8.156 -3.539 8.878 1.00 91.62 120 SER A N 1
ATOM 915 C CA . SER A 1 120 ? 7.992 -4.993 9.116 1.00 91.62 120 SER A CA 1
ATOM 916 C C . SER A 1 120 ? 7.797 -5.363 10.574 1.00 91.62 120 SER A C 1
ATOM 918 O O . SER A 1 120 ? 7.460 -6.498 10.886 1.00 91.62 120 SER A O 1
ATOM 920 N N . SER A 1 121 ? 8.041 -4.419 11.469 1.00 89.62 121 SER A N 1
ATOM 921 C CA . SER A 1 121 ? 7.912 -4.597 12.903 1.00 89.62 121 SER A CA 1
ATOM 922 C C . SER A 1 121 ? 7.280 -3.341 13.488 1.00 89.62 121 SER A C 1
ATOM 924 O O . SER A 1 121 ? 7.564 -2.241 12.998 1.00 89.62 121 SER A O 1
ATOM 926 N N . PRO A 1 122 ? 6.451 -3.469 14.535 1.00 85.25 122 PRO A N 1
ATOM 927 C CA . PRO A 1 122 ? 5.989 -2.314 15.283 1.00 85.25 122 PRO A CA 1
ATOM 928 C C . PRO A 1 122 ? 7.191 -1.483 15.763 1.00 85.25 122 PRO A C 1
ATOM 930 O O . PRO A 1 122 ? 8.172 -2.065 16.235 1.00 85.25 122 PRO A O 1
ATOM 933 N N . PRO A 1 123 ? 7.160 -0.150 15.616 1.00 78.56 123 PRO A N 1
ATOM 934 C CA . PRO A 1 123 ? 8.220 0.702 16.135 1.00 78.56 123 PRO A CA 1
ATOM 935 C C . PRO A 1 123 ? 8.285 0.605 17.667 1.00 78.56 123 PRO A C 1
ATOM 937 O O . PRO A 1 123 ? 7.251 0.598 18.336 1.00 78.56 123 PRO A O 1
ATOM 940 N N . ASP A 1 124 ? 9.507 0.553 18.199 1.00 80.00 124 ASP A N 1
ATOM 941 C CA . ASP A 1 124 ? 9.803 0.608 19.632 1.00 80.00 124 ASP A CA 1
ATOM 942 C C . ASP A 1 124 ? 10.751 1.797 19.904 1.00 80.00 124 ASP A C 1
ATOM 944 O O . ASP A 1 124 ? 11.885 1.790 19.410 1.00 80.00 124 ASP A O 1
ATOM 948 N N . PRO A 1 125 ? 10.306 2.852 20.617 1.00 80.31 125 PRO A N 1
ATOM 949 C CA . PRO A 1 125 ? 8.980 3.013 21.218 1.00 80.31 125 PRO A CA 1
ATOM 950 C C . PRO A 1 125 ? 7.869 3.253 20.173 1.00 80.31 125 PRO A C 1
ATOM 952 O O . PRO A 1 125 ? 8.160 3.686 19.051 1.00 80.31 125 PRO A O 1
ATOM 955 N N . PRO A 1 126 ? 6.587 3.037 20.534 1.00 72.94 126 PRO A N 1
ATOM 956 C CA . PRO A 1 126 ? 5.457 3.329 19.658 1.00 72.94 126 PRO A CA 1
ATOM 957 C C . PRO A 1 126 ? 5.488 4.777 19.161 1.00 72.94 126 PRO A C 1
ATOM 959 O O . PRO A 1 126 ? 5.688 5.712 19.941 1.00 72.94 126 PRO A O 1
ATOM 962 N N . LEU A 1 127 ? 5.271 4.974 17.857 1.00 70.31 127 LEU A N 1
ATOM 963 C CA . LEU A 1 127 ? 5.196 6.317 17.290 1.00 70.31 127 LEU A CA 1
ATOM 964 C C . LEU A 1 127 ? 3.944 7.043 17.821 1.00 70.31 127 LEU A C 1
ATOM 966 O O . LEU A 1 127 ? 2.879 6.433 17.909 1.00 70.31 127 LEU A O 1
ATOM 970 N N . PRO A 1 128 ? 4.038 8.348 18.141 1.00 61.75 128 PRO A N 1
ATOM 971 C CA . PRO A 1 128 ? 2.958 9.112 18.777 1.00 61.75 128 PRO A CA 1
ATOM 972 C C . PRO A 1 128 ? 1.656 9.220 17.960 1.00 61.75 128 PRO A C 1
ATOM 974 O O . PRO A 1 128 ? 0.625 9.621 18.491 1.00 61.75 128 PRO A O 1
ATOM 977 N N . SER A 1 129 ? 1.669 8.872 16.676 1.00 55.66 129 SER A N 1
ATOM 978 C CA . SER A 1 129 ? 0.491 8.637 15.828 1.00 55.66 129 SER A CA 1
ATOM 979 C C . SER A 1 129 ? 0.954 7.757 14.664 1.00 55.66 129 SER A C 1
ATOM 981 O O . SER A 1 129 ? 2.096 7.960 14.229 1.00 55.66 129 SER A O 1
ATOM 983 N N . PRO A 1 130 ? 0.175 6.789 14.146 1.00 59.44 130 PRO A N 1
ATOM 984 C CA . PRO A 1 130 ? 0.715 5.906 13.128 1.00 59.44 130 PRO A CA 1
ATOM 985 C C . PRO A 1 130 ? 0.822 6.687 11.815 1.00 59.44 130 PRO A C 1
ATOM 987 O O . PRO A 1 130 ?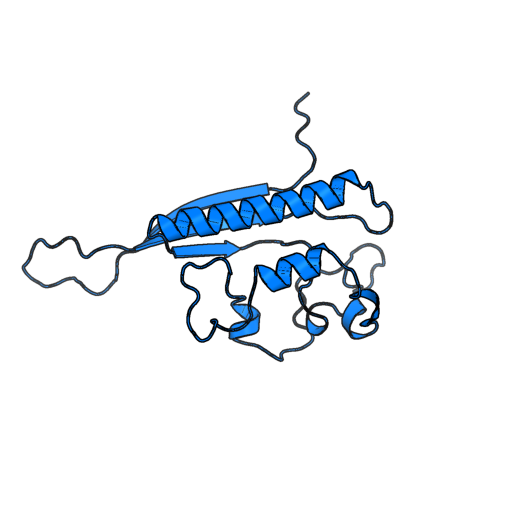 -0.133 7.001 11.121 1.00 59.44 130 PRO A O 1
ATOM 990 N N . SER A 1 131 ? 2.044 7.079 11.480 1.00 70.44 131 SER A N 1
ATOM 991 C CA . SER A 1 131 ? 2.396 7.517 10.132 1.00 70.44 131 SER A CA 1
ATOM 992 C C . SER A 1 131 ? 2.791 6.327 9.256 1.00 70.44 131 SER A C 1
ATOM 994 O O . SER A 1 131 ? 3.171 6.524 8.100 1.00 70.44 131 SER A O 1
ATOM 996 N N . VAL A 1 132 ? 2.728 5.108 9.805 1.00 87.56 132 VAL A N 1
ATOM 997 C CA . VAL A 1 132 ? 3.258 3.884 9.211 1.00 87.56 132 VAL A CA 1
ATOM 998 C C . VAL A 1 132 ? 2.256 2.740 9.305 1.00 87.56 132 VAL A C 1
ATOM 1000 O O . VAL A 1 132 ? 1.579 2.575 10.315 1.00 87.56 132 VAL A O 1
ATOM 1003 N N . LEU A 1 133 ? 2.214 1.921 8.261 1.00 91.88 133 LEU A N 1
ATOM 1004 C CA . LEU A 1 133 ? 1.495 0.656 8.212 1.00 91.88 133 LEU A CA 1
ATOM 1005 C C . LEU A 1 133 ? 2.436 -0.497 8.561 1.00 91.88 133 LEU A C 1
ATOM 1007 O O . LEU A 1 133 ? 3.622 -0.467 8.230 1.00 91.88 133 LEU A O 1
ATOM 1011 N N . LEU A 1 134 ? 1.897 -1.543 9.182 1.00 93.81 134 LEU A N 1
ATOM 1012 C CA . LEU A 1 134 ? 2.612 -2.800 9.381 1.00 93.81 134 LEU A CA 1
ATOM 1013 C C . LEU A 1 134 ? 2.431 -3.701 8.152 1.00 93.81 134 LEU A C 1
ATOM 1015 O O . LEU A 1 134 ? 1.306 -4.049 7.790 1.00 93.81 134 LEU A O 1
ATOM 1019 N N . ASP A 1 135 ? 3.535 -4.123 7.540 1.00 96.25 135 ASP A N 1
ATOM 1020 C CA . ASP A 1 135 ? 3.548 -5.216 6.571 1.00 96.25 135 ASP A CA 1
ATOM 1021 C C . ASP A 1 135 ? 3.262 -6.530 7.303 1.00 96.25 135 ASP A C 1
ATOM 1023 O O . ASP A 1 135 ? 4.138 -7.116 7.940 1.00 96.25 135 ASP A O 1
ATOM 1027 N N . THR A 1 136 ? 2.011 -6.979 7.233 1.00 96.44 136 THR A N 1
ATOM 1028 C CA . THR A 1 136 ? 1.560 -8.188 7.933 1.00 96.44 136 THR A CA 1
ATOM 1029 C C . THR A 1 136 ? 2.263 -9.452 7.445 1.00 96.44 136 THR A C 1
ATOM 1031 O O . THR A 1 136 ? 2.534 -10.334 8.259 1.00 96.44 136 THR A O 1
ATOM 1034 N N . PHE A 1 137 ? 2.611 -9.542 6.156 1.00 97.50 137 PHE A N 1
ATOM 1035 C CA . PHE A 1 137 ? 3.323 -10.702 5.628 1.00 97.50 137 PHE A CA 1
ATOM 1036 C C . PHE A 1 137 ? 4.744 -10.746 6.184 1.00 97.50 137 PHE A C 1
ATOM 1038 O O . PHE A 1 137 ? 5.140 -11.758 6.755 1.00 97.50 137 PHE A O 1
ATOM 1045 N N . ARG A 1 138 ? 5.489 -9.637 6.099 1.00 96.75 138 ARG A N 1
ATOM 1046 C CA . ARG A 1 138 ? 6.866 -9.577 6.617 1.00 96.75 138 ARG A CA 1
ATOM 1047 C C . ARG A 1 138 ? 6.946 -9.581 8.141 1.00 96.75 138 ARG A C 1
ATOM 1049 O O . ARG A 1 138 ? 7.962 -10.000 8.678 1.00 96.75 138 ARG A O 1
ATOM 1056 N N . PHE A 1 139 ? 5.891 -9.185 8.843 1.00 96.06 139 PHE A N 1
ATOM 1057 C CA . PHE A 1 139 ? 5.807 -9.368 10.291 1.00 96.06 139 PHE A CA 1
ATOM 1058 C C . PHE A 1 139 ? 5.724 -10.854 10.683 1.00 96.06 139 PHE A C 1
ATOM 1060 O O . PHE A 1 139 ? 6.386 -11.280 11.626 1.00 96.06 139 PHE A O 1
ATOM 1067 N N . LEU A 1 140 ? 4.934 -11.651 9.954 1.00 97.25 140 LEU A N 1
ATOM 1068 C CA . LEU A 1 140 ? 4.745 -13.082 10.233 1.00 97.25 140 LEU A CA 1
ATOM 1069 C C . LEU A 1 140 ? 5.846 -13.967 9.627 1.00 97.25 140 LEU A C 1
ATOM 1071 O O . LEU A 1 140 ? 6.177 -15.015 10.179 1.00 97.25 140 LEU A O 1
ATOM 1075 N N . HIS A 1 141 ? 6.408 -13.544 8.497 1.00 97.06 141 HIS A N 1
ATOM 1076 C CA . HIS A 1 141 ? 7.377 -14.285 7.694 1.00 97.06 141 HIS A CA 1
ATOM 1077 C C . HIS A 1 141 ? 8.573 -13.387 7.322 1.00 97.06 141 HIS A C 1
ATOM 1079 O O . HIS A 1 141 ? 8.783 -13.099 6.138 1.00 97.06 141 HIS A O 1
ATOM 1085 N N . PRO A 1 142 ? 9.364 -12.918 8.308 1.00 96.12 142 PRO A N 1
ATOM 1086 C CA . PRO A 1 142 ? 10.391 -11.893 8.092 1.00 96.12 142 PRO A CA 1
ATOM 1087 C C . PRO A 1 142 ? 11.393 -12.280 7.004 1.00 96.12 142 PRO A C 1
ATOM 1089 O O . PRO A 1 142 ? 11.587 -11.529 6.047 1.00 96.12 142 PRO A O 1
ATOM 1092 N N . ASP A 1 143 ? 11.920 -13.500 7.080 1.00 95.44 143 ASP A N 1
ATOM 1093 C CA . ASP A 1 143 ? 13.020 -13.952 6.226 1.00 95.44 143 ASP A CA 1
ATOM 1094 C C . ASP A 1 143 ? 12.582 -14.921 5.121 1.00 95.44 143 ASP A C 1
ATOM 1096 O O . ASP A 1 143 ? 13.432 -15.542 4.491 1.00 95.44 143 ASP A O 1
ATOM 1100 N N . GLN A 1 144 ? 11.275 -15.093 4.871 1.00 95.81 144 GLN A N 1
ATOM 1101 C CA . GLN A 1 144 ? 10.808 -16.044 3.856 1.00 95.81 144 GLN A CA 1
ATOM 1102 C C . GLN A 1 144 ? 11.199 -15.564 2.444 1.00 95.81 144 GLN A C 1
ATOM 1104 O O . GLN A 1 144 ? 10.692 -14.523 1.998 1.00 95.81 144 GLN A O 1
ATOM 1109 N N . PRO A 1 145 ? 12.074 -16.293 1.723 1.00 93.25 145 PRO A N 1
ATOM 1110 C CA . PRO A 1 145 ? 12.422 -15.959 0.352 1.00 93.25 145 PRO A CA 1
ATOM 1111 C C . PRO A 1 145 ? 11.338 -16.458 -0.610 1.00 93.25 145 PRO A C 1
ATOM 1113 O O . PRO A 1 145 ? 10.475 -17.256 -0.245 1.00 93.25 145 PRO A O 1
ATOM 1116 N N . GLU A 1 146 ? 11.396 -15.990 -1.855 1.00 92.19 146 GLU A N 1
ATOM 1117 C CA . GLU A 1 146 ? 10.578 -16.507 -2.964 1.00 92.19 146 GLU A CA 1
ATOM 1118 C C . GLU A 1 146 ? 9.049 -16.396 -2.782 1.00 92.19 146 GLU A C 1
ATOM 1120 O O . GLU A 1 146 ? 8.268 -17.078 -3.445 1.00 92.19 146 GLU A O 1
ATOM 1125 N N . ALA A 1 147 ? 8.595 -15.482 -1.921 1.00 94.19 147 ALA A N 1
ATOM 1126 C CA . ALA A 1 147 ? 7.181 -15.214 -1.660 1.00 94.19 147 ALA A CA 1
ATOM 1127 C C . ALA A 1 147 ? 6.598 -14.152 -2.613 1.00 94.19 147 ALA A C 1
ATOM 1129 O O . ALA A 1 147 ? 6.128 -13.096 -2.191 1.00 94.19 147 ALA A O 1
ATOM 1130 N N . TYR A 1 148 ? 6.667 -14.410 -3.918 1.00 92.38 148 TYR A N 1
ATOM 1131 C CA . TYR A 1 148 ? 6.246 -13.457 -4.950 1.00 92.38 148 TYR A CA 1
ATOM 1132 C C . TYR A 1 148 ? 4.740 -13.518 -5.237 1.00 92.38 148 TYR A C 1
ATOM 1134 O O . TYR A 1 148 ? 4.111 -14.570 -5.122 1.00 92.38 148 TYR A O 1
ATOM 1142 N N . THR A 1 149 ? 4.167 -12.391 -5.668 1.00 93.12 149 THR A N 1
ATOM 1143 C CA . THR A 1 149 ? 2.722 -12.254 -5.939 1.00 93.12 149 THR A CA 1
ATOM 1144 C C . THR A 1 149 ? 2.390 -11.835 -7.374 1.00 93.12 149 THR A C 1
ATOM 1146 O O . THR A 1 149 ? 1.218 -11.824 -7.747 1.00 93.12 149 THR A O 1
ATOM 1149 N N . CYS A 1 150 ? 3.395 -11.510 -8.195 1.00 89.69 150 CYS A N 1
ATOM 1150 C CA . CYS A 1 150 ? 3.226 -11.046 -9.572 1.00 89.69 150 CYS A CA 1
ATOM 1151 C C . CYS A 1 150 ? 4.304 -11.641 -10.491 1.00 89.69 150 CYS A C 1
ATOM 1153 O O . CYS A 1 150 ? 5.474 -11.698 -10.115 1.00 89.69 150 CYS A O 1
ATOM 1155 N N . TRP A 1 151 ? 3.905 -12.044 -11.703 1.00 85.38 151 TRP A N 1
ATOM 1156 C CA . TRP A 1 151 ? 4.778 -12.604 -12.741 1.00 85.38 151 TRP A CA 1
ATOM 1157 C C . TRP A 1 151 ? 4.514 -11.912 -14.084 1.00 85.38 151 TRP A C 1
ATOM 1159 O O . TRP A 1 151 ? 3.361 -11.772 -14.493 1.00 85.38 151 TRP A O 1
ATOM 1169 N N . SER A 1 152 ? 5.572 -11.520 -14.800 1.00 74.94 152 SER A N 1
ATOM 1170 C CA . SER A 1 152 ? 5.471 -10.964 -16.153 1.00 74.94 152 SER A CA 1
ATOM 1171 C C . SER A 1 152 ? 4.995 -12.022 -17.145 1.00 74.94 152 SER A C 1
ATOM 1173 O O . SER A 1 152 ? 5.505 -13.142 -17.190 1.00 74.94 152 SER A O 1
ATOM 1175 N N . THR A 1 153 ? 4.043 -11.645 -17.995 1.00 71.75 153 THR A N 1
ATOM 1176 C CA . THR A 1 153 ? 3.519 -12.499 -19.067 1.00 71.75 153 THR A CA 1
ATOM 1177 C C . THR A 1 1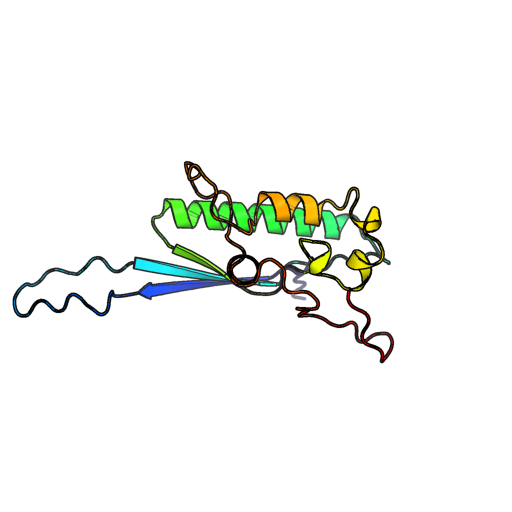53 ? 4.252 -12.307 -20.398 1.00 71.75 153 THR A C 1
ATOM 1179 O O . THR A 1 153 ? 3.990 -13.048 -21.342 1.00 71.75 153 THR A O 1
ATOM 1182 N N . PHE A 1 154 ? 5.160 -11.327 -20.501 1.00 59.56 154 PHE A N 1
A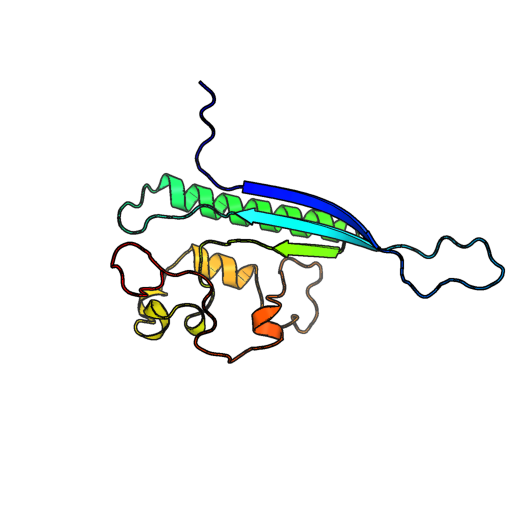TOM 1183 C CA . PHE A 1 154 ? 5.729 -10.877 -21.779 1.00 59.56 154 PHE A CA 1
ATOM 1184 C C . PHE A 1 154 ? 6.664 -11.900 -22.441 1.00 59.56 154 PHE A C 1
ATOM 1186 O O . PHE A 1 154 ? 6.768 -11.940 -23.662 1.00 59.56 154 PHE A O 1
ATOM 1193 N N . PHE A 1 155 ? 7.313 -12.757 -21.652 1.00 50.03 155 PHE A N 1
ATOM 1194 C CA . PHE A 1 155 ? 8.304 -13.711 -22.157 1.00 50.03 155 PHE A CA 1
ATOM 1195 C C . PHE A 1 155 ? 7.894 -15.179 -22.052 1.00 50.03 155 PHE A C 1
ATOM 1197 O O . PHE A 1 155 ? 8.756 -16.031 -22.202 1.00 50.03 155 PHE A O 1
ATOM 1204 N N . GLY A 1 156 ? 6.636 -15.536 -21.761 1.00 44.44 156 GLY A N 1
ATOM 1205 C CA . GLY A 1 156 ? 6.249 -16.953 -21.573 1.00 44.44 156 GLY A CA 1
ATOM 1206 C C . GLY A 1 156 ? 7.034 -17.703 -20.473 1.00 44.44 156 GLY A C 1
ATOM 1207 O O . GLY A 1 156 ? 6.826 -18.893 -20.255 1.00 44.44 156 GLY A O 1
ATOM 1208 N N . TYR A 1 157 ? 7.904 -16.992 -19.757 1.00 41.59 157 TYR A N 1
ATOM 1209 C CA . TYR A 1 157 ? 8.769 -17.431 -18.679 1.00 41.59 157 TYR A CA 1
ATOM 1210 C C . TYR A 1 157 ? 8.570 -16.466 -17.514 1.00 41.59 157 TYR A C 1
ATOM 1212 O O . TYR A 1 157 ? 8.364 -15.267 -17.709 1.00 41.59 157 TYR A O 1
ATOM 1220 N N . ARG A 1 158 ? 8.610 -17.030 -16.307 1.00 46.16 158 ARG A N 1
ATOM 1221 C CA . ARG A 1 158 ? 8.358 -16.400 -15.006 1.00 46.16 158 ARG A CA 1
ATOM 1222 C C . ARG A 1 158 ? 9.416 -15.339 -14.665 1.00 46.16 158 ARG A C 1
ATOM 1224 O O . ARG A 1 158 ? 10.231 -15.552 -13.776 1.00 46.16 158 ARG A O 1
ATOM 1231 N N . TYR A 1 159 ? 9.433 -14.222 -15.379 1.00 39.53 159 TYR A N 1
ATOM 1232 C CA . TYR A 1 159 ? 10.249 -13.065 -15.019 1.00 39.53 159 TYR A CA 1
ATOM 1233 C C . TYR A 1 159 ? 9.431 -12.146 -14.109 1.00 39.53 159 TYR A C 1
ATOM 1235 O O . TYR A 1 159 ? 8.324 -11.755 -14.466 1.00 39.53 159 TYR A O 1
ATOM 1243 N N . ASN A 1 160 ? 9.942 -11.833 -12.919 1.00 49.09 160 ASN A N 1
ATOM 1244 C CA . ASN A 1 160 ? 9.258 -10.963 -11.958 1.00 49.09 160 ASN A CA 1
ATOM 1245 C C . ASN A 1 160 ? 9.651 -9.501 -12.205 1.00 49.09 160 ASN A C 1
ATOM 1247 O O . ASN A 1 160 ? 10.818 -9.225 -12.485 1.00 49.09 160 ASN A O 1
ATOM 1251 N N . ILE A 1 161 ? 8.671 -8.599 -12.112 1.00 50.66 161 ILE A N 1
ATOM 1252 C CA . ILE A 1 161 ? 8.842 -7.139 -12.228 1.00 50.66 161 ILE A CA 1
ATOM 1253 C C . ILE A 1 161 ? 9.237 -6.561 -10.863 1.00 50.66 161 ILE A C 1
ATOM 1255 O O . ILE A 1 161 ? 8.743 -7.084 -9.838 1.00 50.66 161 ILE A O 1
#

Organism: Geodia barretti (NCBI:txid519541)

Foldseek 3Di:
DPDDDDDKDKDKDKDWADDPPPPPPDDPDPRDTAIEIEIEIDQGAADPVDGPVVRVVRSVVVLVVVLVVCQVCVVVVHHYHYDYHSNDQQDQLAFPVCVVPVVVVPPPVSNVSLPQAEDQDQDVVHDPTRSHHYPPCCVVVVPDGPPYDDADPPPVDGHTD

pLDDT: mean 80.4, std 17.57, range [37.53, 98.19]

Sequence (161 aa):
MLAFDREGRAVVTEHKCGVRGDVEEGGGGMGGGKTVVVINVYVPMVDRDNVKEDRLSYKMLFYSVLQDRCAALEQAGKEVIVVGDLNCARDAIDSAYIQDTPTLLQGCPERERLKKFIVSSPPDPPLPSPSVLLDTFRFLHPDQPEAYTCWSTFFGYRYNI

Secondary structure (DSSP, 8-state):
-----S--EEEEEEEEE--TT---TT------PEEEEEEEEEPPPP-SSS--HHHHHHHHHHHHHHHHHHHHHHHTT-EEEEEEE-SS--SGGG-HHHHH-GGGGTT-HHHHHHHHHEESS--SSPPSS--SEE-HHHHHSTT--S-----B-TTSS-B--